Protein AF-0000000067535315 (afdb_homodimer)

Organism: Camponotus floridanus (NCBI:txid104421)

Foldseek 3Di:
DQALVPDDPVQCVDPVSVVVSVVSVVVVVVVVVVVVVVVVVVVVVVVVVVVVVVVVVVVVVVVVVVVVVVD/DQALVPDDPVQCVDPVSVVVSVVSVVVVVVVVVVVVVVVVVVVVVVVVVVVVVVVVVVVVVVVVVVVVVVD

pLDDT: mean 92.14, std 9.34, range [62.75, 98.88]

Solvent-accessible surface area (backbone atoms only — not comparable to full-atom values): 7627 Å² total; per-residue (Å²): 122,89,44,65,89,63,63,51,70,86,41,25,60,44,43,71,41,20,50,53,50,47,49,44,36,51,50,50,42,51,53,48,50,52,50,43,53,51,47,51,53,52,39,51,52,49,52,51,52,41,51,53,50,52,49,50,47,51,52,52,50,51,50,51,52,49,52,58,72,73,98,120,89,44,64,90,64,62,50,69,85,41,24,60,41,43,71,40,20,50,53,50,46,50,43,36,51,52,50,43,53,52,48,49,52,50,43,51,51,48,52,52,50,39,52,52,49,51,53,51,42,52,53,50,51,50,50,48,52,51,52,51,51,50,50,54,49,52,59,72,72,100

Structure (mmCIF, N/CA/C/O backbone):
data_AF-0000000067535315-model_v1
#
loop_
_entity.id
_entity.type
_entity.pdbx_description
1 polymer 'CARD domain-containing protein'
#
loop_
_atom_site.group_PDB
_atom_site.id
_atom_site.type_symbol
_atom_site.label_atom_id
_atom_site.label_alt_id
_atom_site.label_comp_id
_atom_site.label_asym_id
_atom_site.label_entity_id
_atom_site.label_seq_id
_atom_site.pdbx_PDB_ins_code
_atom_site.Cartn_x
_atom_site.Cartn_y
_atom_site.Cartn_z
_atom_site.occupancy
_atom_site.B_iso_or_equiv
_atom_site.auth_seq_id
_atom_site.auth_comp_id
_atom_site.auth_asym_id
_atom_site.auth_atom_id
_atom_site.pdbx_PDB_model_num
ATOM 1 N N . PRO A 1 1 ? 2.297 -25.094 1.48 1 86.5 1 PRO A N 1
ATOM 2 C CA . PRO A 1 1 ? 2.91 -23.922 2.125 1 86.5 1 PRO A CA 1
ATOM 3 C C . PRO A 1 1 ? 1.896 -22.828 2.455 1 86.5 1 PRO A C 1
ATOM 5 O O . PRO A 1 1 ? 0.827 -22.781 1.841 1 86.5 1 PRO A O 1
ATOM 8 N N . ARG A 1 2 ? 2.219 -22.156 3.463 1 88 2 ARG A N 1
ATOM 9 C CA . ARG A 1 2 ? 1.306 -21.109 3.92 1 88 2 ARG A CA 1
ATOM 10 C C . ARG A 1 2 ? 1.633 -19.781 3.264 1 88 2 ARG A C 1
ATOM 12 O O . ARG A 1 2 ? 0.737 -18.969 3.012 1 88 2 ARG A O 1
ATOM 19 N N . TYR A 1 3 ? 2.914 -19.672 2.938 1 93.81 3 TYR A N 1
ATOM 20 C CA . TYR A 1 3 ? 3.375 -18.391 2.398 1 93.81 3 TYR A CA 1
ATOM 21 C C . TYR A 1 3 ? 3.973 -18.578 1.009 1 93.81 3 TYR A C 1
ATOM 23 O O . TYR A 1 3 ? 4.609 -19.594 0.727 1 93.81 3 TYR A O 1
ATOM 31 N N . VAL A 1 4 ? 3.791 -17.484 0.274 1 95.5 4 VAL A N 1
ATOM 32 C CA . VAL A 1 4 ? 4.254 -17.531 -1.108 1 95.5 4 VAL A CA 1
ATOM 33 C C . VAL A 1 4 ? 5.766 -17.734 -1.141 1 95.5 4 VAL A C 1
ATOM 35 O O . VAL A 1 4 ? 6.285 -18.469 -1.988 1 95.5 4 VAL A O 1
ATOM 38 N N . GLY A 1 5 ? 6.48 -17.141 -0.26 1 93.62 5 GLY A N 1
ATOM 39 C CA . GLY A 1 5 ? 7.93 -17.25 -0.185 1 93.62 5 GLY A CA 1
ATOM 40 C C . GLY A 1 5 ? 8.406 -18.672 0.075 1 93.62 5 GLY A C 1
ATOM 41 O O . GLY A 1 5 ? 9.578 -18.984 -0.164 1 93.62 5 GLY A O 1
ATOM 42 N N . ASP A 1 6 ? 7.551 -19.484 0.543 1 95.38 6 ASP A N 1
ATOM 43 C CA . ASP A 1 6 ? 7.898 -20.859 0.908 1 95.38 6 ASP A CA 1
ATOM 44 C C . ASP A 1 6 ? 7.602 -21.828 -0.237 1 95.38 6 ASP A C 1
ATOM 46 O O . ASP A 1 6 ? 7.898 -23.016 -0.143 1 95.38 6 ASP A O 1
ATOM 50 N N . ILE A 1 7 ? 6.992 -21.328 -1.266 1 96.88 7 ILE A N 1
ATOM 51 C CA . ILE A 1 7 ? 6.629 -22.203 -2.381 1 96.88 7 ILE A CA 1
ATOM 52 C C . ILE A 1 7 ? 7.891 -22.672 -3.104 1 96.88 7 ILE A C 1
ATOM 54 O O . ILE A 1 7 ? 8.711 -21.844 -3.523 1 96.88 7 ILE A O 1
ATOM 58 N N . GLN A 1 8 ? 7.953 -24 -3.18 1 95.5 8 GLN A N 1
ATOM 59 C CA . GLN A 1 8 ? 9.078 -24.641 -3.846 1 95.5 8 GLN A CA 1
ATOM 60 C C . GLN A 1 8 ? 8.625 -25.406 -5.09 1 95.5 8 GLN A C 1
ATOM 62 O O . GLN A 1 8 ? 7.422 -25.516 -5.344 1 95.5 8 GLN A O 1
ATOM 67 N N . MET A 1 9 ? 9.602 -25.953 -5.836 1 93.56 9 MET A N 1
ATOM 68 C CA . MET A 1 9 ? 9.289 -26.672 -7.062 1 93.56 9 MET A CA 1
ATOM 69 C C . MET A 1 9 ? 8.445 -27.906 -6.766 1 93.56 9 MET A C 1
ATOM 71 O O . MET A 1 9 ? 7.578 -28.281 -7.555 1 93.56 9 MET A O 1
ATOM 75 N N . SER A 1 10 ? 8.719 -28.562 -5.676 1 95.5 10 SER A N 1
ATOM 76 C CA . SER A 1 10 ? 7.965 -29.75 -5.281 1 95.5 10 SER A CA 1
ATOM 77 C C . SER A 1 10 ? 6.492 -29.422 -5.07 1 95.5 10 SER A C 1
ATOM 79 O O . SER A 1 10 ? 5.637 -30.297 -5.156 1 95.5 10 SER A O 1
ATOM 81 N N . HIS A 1 11 ? 6.188 -28.172 -4.914 1 96.62 11 HIS A N 1
ATOM 82 C CA . HIS A 1 11 ? 4.824 -27.719 -4.648 1 96.62 11 HIS A CA 1
ATOM 83 C C . HIS A 1 11 ? 4.09 -27.406 -5.945 1 96.62 11 HIS A C 1
ATOM 85 O O . HIS A 1 11 ? 2.922 -27 -5.918 1 96.62 11 HIS A O 1
ATOM 91 N N . ILE A 1 12 ? 4.805 -27.578 -7.027 1 96.56 12 ILE A N 1
ATOM 92 C CA . ILE A 1 12 ? 4.105 -27.25 -8.258 1 96.56 12 ILE A CA 1
ATOM 93 C C . ILE A 1 12 ? 4.262 -28.375 -9.273 1 96.56 12 ILE A C 1
ATOM 95 O O . ILE A 1 12 ? 4.035 -28.188 -10.469 1 96.56 12 ILE A O 1
ATOM 99 N N . TYR A 1 13 ? 4.73 -29.484 -8.836 1 95.44 13 TYR A N 1
ATOM 100 C CA . TYR A 1 13 ? 5.074 -30.578 -9.727 1 95.44 13 TYR A CA 1
ATOM 101 C C . TYR A 1 13 ? 3.816 -31.25 -10.281 1 95.44 13 TYR A C 1
ATOM 103 O O . TYR A 1 13 ? 3.863 -31.906 -11.32 1 95.44 13 TYR A O 1
ATOM 111 N N . THR A 1 14 ? 2.688 -31.25 -9.562 1 95.31 14 THR A N 1
ATOM 112 C CA . THR A 1 14 ? 1.42 -31.781 -10.055 1 95.31 14 THR A CA 1
ATOM 113 C C . THR A 1 14 ? 0.373 -30.672 -10.156 1 95.31 14 THR A C 1
ATOM 115 O O . THR A 1 14 ? 0.441 -29.672 -9.43 1 95.31 14 THR A O 1
ATOM 118 N N . PRO A 1 15 ? -0.521 -30.891 -11.016 1 94.75 15 PRO A N 1
ATOM 119 C CA . PRO A 1 15 ? -1.541 -29.844 -11.195 1 94.75 15 PRO A CA 1
ATOM 120 C C . PRO A 1 15 ? -2.283 -29.516 -9.898 1 94.75 15 PRO A C 1
ATOM 122 O O . PRO A 1 15 ? -2.596 -28.359 -9.641 1 94.75 15 PRO A O 1
ATOM 125 N N . ARG A 1 16 ? -2.527 -30.484 -9.117 1 95.5 16 ARG A N 1
ATOM 126 C CA . ARG A 1 16 ? -3.225 -30.281 -7.855 1 95.5 16 ARG A CA 1
ATOM 127 C C . ARG A 1 16 ? -2.395 -29.422 -6.91 1 95.5 16 ARG A C 1
ATOM 129 O O . ARG A 1 16 ? -2.906 -28.469 -6.316 1 95.5 16 ARG A O 1
ATOM 136 N N . ARG A 1 17 ? -1.189 -29.688 -6.805 1 96.12 17 ARG A N 1
ATOM 137 C CA . ARG A 1 17 ? -0.288 -28.938 -5.941 1 96.12 17 ARG A CA 1
ATOM 138 C C . ARG A 1 17 ? -0.035 -27.547 -6.496 1 96.12 17 ARG A C 1
ATOM 140 O O . ARG A 1 17 ? 0.04 -26.578 -5.742 1 96.12 17 ARG A O 1
ATOM 147 N N . ALA A 1 18 ? 0.034 -27.453 -7.824 1 96.75 18 ALA A N 1
ATOM 148 C CA . ALA A 1 18 ? 0.225 -26.172 -8.492 1 96.75 18 ALA A CA 1
ATOM 149 C C . ALA A 1 18 ? -0.965 -25.25 -8.25 1 96.75 18 ALA A C 1
ATOM 151 O O . ALA A 1 18 ? -0.791 -24.047 -8.031 1 96.75 18 ALA A O 1
ATOM 152 N N . LYS A 1 19 ? -2.078 -25.797 -8.289 1 96.38 19 LYS A N 1
ATOM 153 C CA . LYS A 1 19 ? -3.287 -25.031 -8.016 1 96.38 19 LYS A CA 1
ATOM 154 C C . LYS A 1 19 ? -3.271 -24.469 -6.602 1 96.38 19 LYS A C 1
ATOM 156 O O . LYS A 1 19 ? -3.611 -23.297 -6.391 1 96.38 19 LYS A O 1
ATOM 161 N N . ARG A 1 20 ? -2.875 -25.266 -5.707 1 96.62 20 ARG A N 1
ATOM 162 C CA . ARG A 1 20 ? -2.793 -24.828 -4.316 1 96.62 20 ARG A CA 1
ATOM 163 C C . ARG A 1 20 ? -1.791 -23.703 -4.152 1 96.62 20 ARG A C 1
ATOM 165 O O . ARG A 1 20 ? -2.076 -22.703 -3.48 1 96.62 20 ARG A O 1
ATOM 172 N N . ALA A 1 21 ? -0.667 -23.844 -4.766 1 97.19 21 ALA A N 1
ATOM 173 C CA . ALA A 1 21 ? 0.375 -22.812 -4.711 1 97.19 21 ALA A CA 1
ATOM 174 C C . ALA A 1 21 ? -0.116 -21.5 -5.312 1 97.19 21 ALA A C 1
ATOM 176 O O . ALA A 1 21 ? 0.1 -20.438 -4.738 1 97.19 21 ALA A O 1
ATOM 177 N N . LEU A 1 22 ? -0.757 -21.609 -6.41 1 96.69 22 LEU A N 1
ATOM 178 C CA . LEU A 1 22 ? -1.279 -20.422 -7.082 1 96.69 22 LEU A CA 1
ATOM 179 C C . LEU A 1 22 ? -2.34 -19.734 -6.23 1 96.69 22 LEU A C 1
ATOM 181 O O . LEU A 1 22 ? -2.416 -18.516 -6.195 1 96.69 22 LEU A O 1
AT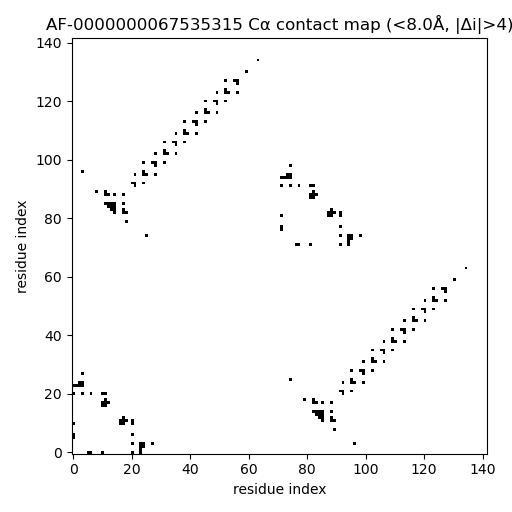OM 185 N N . ASN A 1 23 ? -3.121 -20.516 -5.598 1 96.56 23 ASN A N 1
ATOM 186 C CA . ASN A 1 23 ? -4.152 -19.953 -4.734 1 96.56 23 ASN A CA 1
ATOM 187 C C . ASN A 1 23 ? -3.549 -19.188 -3.564 1 96.56 23 ASN A C 1
ATOM 189 O O . ASN A 1 23 ? -4.066 -18.141 -3.168 1 96.56 23 ASN A O 1
ATOM 193 N N . ILE A 1 24 ? -2.51 -19.641 -3.025 1 97.75 24 ILE A N 1
ATOM 194 C CA . ILE A 1 24 ? -1.788 -18.938 -1.972 1 97.75 24 ILE A CA 1
ATOM 195 C C . ILE A 1 24 ? -1.291 -17.594 -2.496 1 97.75 24 ILE A C 1
ATOM 197 O O . ILE A 1 24 ? -1.448 -16.562 -1.832 1 97.75 24 ILE A O 1
ATOM 201 N N . ALA A 1 25 ? -0.763 -17.625 -3.646 1 97.62 25 ALA A N 1
ATOM 202 C CA . ALA A 1 25 ? -0.24 -16.391 -4.25 1 97.62 25 ALA A CA 1
ATOM 203 C C . ALA A 1 25 ? -1.361 -15.398 -4.527 1 97.62 25 ALA A C 1
ATOM 205 O O . ALA A 1 25 ? -1.227 -14.211 -4.242 1 97.62 25 ALA A O 1
ATOM 206 N N . LYS A 1 26 ? -2.424 -15.922 -5.051 1 97.25 26 LYS A N 1
ATOM 207 C CA . LYS A 1 26 ? -3.551 -15.055 -5.379 1 97.25 26 LYS A CA 1
ATOM 208 C C . LYS A 1 26 ? -4.141 -14.422 -4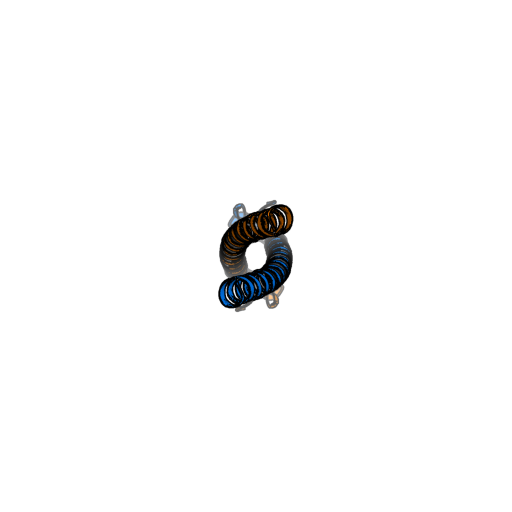.125 1 97.25 26 LYS A C 1
ATOM 210 O O . LYS A 1 26 ? -4.52 -13.25 -4.133 1 97.25 26 LYS A O 1
ATOM 215 N N . ARG A 1 27 ? -4.211 -15.125 -3.104 1 97.62 27 ARG A N 1
ATOM 216 C CA . ARG A 1 27 ? -4.695 -14.586 -1.834 1 97.62 27 ARG A CA 1
ATOM 217 C C . ARG A 1 27 ? -3.76 -13.508 -1.306 1 97.62 27 ARG A C 1
ATOM 219 O O . ARG A 1 27 ? -4.215 -12.477 -0.792 1 97.62 27 ARG A O 1
ATOM 226 N N . THR A 1 28 ? -2.502 -13.75 -1.446 1 98.5 28 THR A N 1
ATOM 227 C CA . THR A 1 28 ? -1.509 -12.766 -1.022 1 98.5 28 THR A CA 1
ATOM 228 C C . THR A 1 28 ? -1.654 -11.477 -1.818 1 98.5 28 THR A C 1
ATOM 230 O O . THR A 1 28 ? -1.637 -10.383 -1.245 1 98.5 28 THR A O 1
ATOM 233 N N . ILE A 1 29 ? -1.82 -11.664 -3.055 1 98.5 29 ILE A N 1
ATOM 234 C CA . ILE A 1 29 ? -1.971 -10.523 -3.953 1 98.5 29 ILE A CA 1
ATOM 235 C C . ILE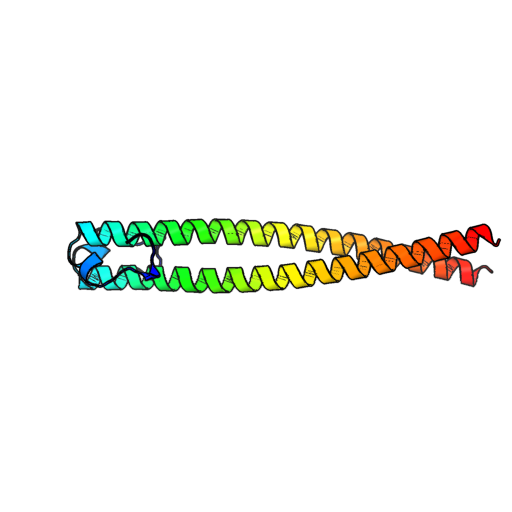 A 1 29 ? -3.23 -9.742 -3.588 1 98.5 29 ILE A C 1
ATOM 237 O O . ILE A 1 29 ? -3.205 -8.516 -3.516 1 98.5 29 ILE A O 1
ATOM 241 N N . GLN A 1 30 ? -4.285 -10.398 -3.32 1 98.44 30 GLN A N 1
ATOM 242 C CA . GLN A 1 30 ? -5.547 -9.758 -2.953 1 98.44 30 GLN A CA 1
ATOM 243 C C . GLN A 1 30 ? -5.414 -8.992 -1.643 1 98.44 30 GLN A C 1
ATOM 245 O O . GLN A 1 30 ? -5.91 -7.871 -1.52 1 98.44 30 GLN A O 1
ATOM 250 N N . ASN A 1 31 ? -4.758 -9.594 -0.718 1 98.5 31 ASN A N 1
ATOM 251 C CA . ASN A 1 31 ? -4.539 -8.938 0.569 1 98.5 31 ASN A CA 1
ATOM 252 C C . ASN A 1 31 ? -3.689 -7.68 0.422 1 98.5 31 ASN A C 1
ATOM 254 O O . ASN A 1 31 ? -3.967 -6.66 1.058 1 98.5 31 ASN A O 1
ATOM 258 N N . GLN A 1 32 ? -2.703 -7.762 -0.407 1 98.69 32 GLN A N 1
ATOM 259 C CA . GLN A 1 32 ? -1.845 -6.605 -0.648 1 98.69 32 GLN A CA 1
ATOM 260 C C . GLN A 1 32 ? -2.605 -5.496 -1.369 1 98.69 32 GLN A C 1
ATOM 262 O O . GLN A 1 32 ? -2.389 -4.312 -1.103 1 98.69 32 GLN A O 1
ATOM 267 N N . GLN A 1 33 ? -3.473 -5.867 -2.244 1 98.69 33 GLN A N 1
ATOM 268 C CA . GLN A 1 33 ? -4.312 -4.895 -2.938 1 98.69 33 GLN A CA 1
ATOM 269 C C . GLN A 1 33 ? -5.203 -4.137 -1.955 1 98.69 33 GLN A C 1
ATOM 271 O O . GLN A 1 33 ? -5.363 -2.92 -2.066 1 98.69 33 GLN A O 1
ATOM 276 N N . LYS A 1 34 ? -5.766 -4.812 -1.039 1 98.81 34 LYS A N 1
ATOM 277 C CA . LYS A 1 34 ? -6.594 -4.184 -0.013 1 98.81 34 LYS A CA 1
ATOM 278 C C . LYS A 1 34 ? -5.781 -3.211 0.833 1 98.81 34 LYS A C 1
ATOM 280 O O . LYS A 1 34 ? -6.246 -2.115 1.15 1 98.81 34 LYS A O 1
ATOM 285 N N . LYS A 1 35 ? -4.598 -3.648 1.141 1 98.88 35 LYS A N 1
ATOM 286 C CA . LYS A 1 35 ? -3.707 -2.803 1.933 1 98.88 35 LYS A CA 1
ATOM 287 C C . LYS A 1 35 ? -3.332 -1.536 1.17 1 98.88 35 LYS A C 1
ATOM 289 O O . LYS A 1 35 ? -3.326 -0.442 1.738 1 98.88 35 LYS A O 1
ATOM 294 N N . ILE A 1 36 ? -3.049 -1.684 -0.047 1 98.88 36 ILE A N 1
ATOM 295 C CA . ILE A 1 36 ? -2.691 -0.554 -0.898 1 98.88 36 ILE A CA 1
ATOM 296 C C . ILE A 1 36 ? -3.855 0.432 -0.964 1 98.88 36 ILE A C 1
ATOM 298 O O . ILE A 1 36 ? -3.66 1.644 -0.84 1 98.88 36 ILE A O 1
ATOM 302 N N . LYS A 1 37 ? -5.008 -0.159 -1.147 1 98.88 37 LYS A N 1
ATOM 303 C CA . LYS A 1 37 ? -6.195 0.688 -1.209 1 98.88 37 LYS A CA 1
ATOM 304 C C . LYS A 1 37 ? -6.387 1.46 0.093 1 98.88 37 LYS A C 1
ATOM 306 O O . LYS A 1 37 ? -6.668 2.66 0.074 1 98.88 37 LYS A O 1
ATOM 311 N N . ALA A 1 38 ? -6.234 0.854 1.181 1 98.81 38 ALA A N 1
ATOM 312 C CA . ALA A 1 38 ? -6.402 1.479 2.49 1 98.81 38 ALA A CA 1
ATOM 313 C C . ALA A 1 38 ? -5.359 2.57 2.715 1 98.81 38 ALA A C 1
ATOM 315 O O . ALA A 1 38 ? -5.68 3.646 3.229 1 98.81 38 ALA A O 1
ATOM 316 N N . LEU A 1 39 ? -4.133 2.305 2.293 1 98.75 39 LEU A N 1
ATOM 317 C CA . LEU A 1 39 ? -3.047 3.268 2.447 1 98.75 39 LEU A CA 1
ATOM 318 C C . LEU A 1 39 ? -3.289 4.504 1.588 1 98.75 39 LEU A C 1
ATOM 320 O O . LEU A 1 39 ? -3.059 5.629 2.033 1 98.75 39 LEU A O 1
ATOM 324 N N . LYS A 1 40 ? -3.805 4.316 0.44 1 98.81 40 LYS A N 1
ATOM 325 C CA . LYS A 1 40 ? -4.117 5.426 -0.453 1 98.81 40 LYS A CA 1
ATOM 326 C C . LYS A 1 40 ? -5.238 6.293 0.114 1 98.81 40 LYS A C 1
ATOM 328 O O . LYS A 1 40 ? -5.18 7.52 0.042 1 98.81 40 LYS A O 1
ATOM 333 N N . GLN A 1 41 ? -6.203 5.629 0.666 1 98.75 41 GLN A N 1
ATOM 334 C CA . GLN A 1 41 ? -7.312 6.355 1.275 1 98.75 41 GLN A CA 1
ATOM 335 C C . GLN A 1 41 ? -6.836 7.195 2.457 1 98.75 41 GLN A C 1
ATOM 337 O O . GLN A 1 41 ? -7.219 8.359 2.594 1 98.75 41 GLN A O 1
ATOM 342 N N . SER A 1 42 ? -6.047 6.539 3.254 1 98.5 42 SER A N 1
ATOM 343 C CA . SER A 1 42 ? -5.473 7.258 4.387 1 98.5 42 SER A CA 1
ATOM 344 C C . SER A 1 42 ? -4.641 8.445 3.924 1 98.5 42 SER A C 1
ATOM 346 O O . SER A 1 42 ? -4.723 9.531 4.5 1 98.5 42 SER A O 1
ATOM 348 N N . GLN A 1 43 ? -3.863 8.258 2.932 1 98.44 43 GLN A N 1
ATOM 349 C CA . GLN A 1 43 ? -3.037 9.32 2.367 1 98.44 43 GLN A CA 1
ATOM 350 C C . GLN A 1 43 ? -3.895 10.484 1.881 1 98.44 43 GLN A C 1
ATOM 352 O O . GLN A 1 43 ? -3.561 11.648 2.113 1 98.44 43 GLN A O 1
ATOM 357 N N . ARG A 1 44 ? -4.941 10.164 1.266 1 98.31 44 ARG A N 1
ATOM 358 C CA . ARG A 1 44 ? -5.84 11.203 0.767 1 98.31 44 ARG A CA 1
ATOM 359 C C . ARG A 1 44 ? -6.422 12.023 1.914 1 98.31 44 ARG A C 1
ATOM 361 O O . ARG A 1 44 ? -6.523 13.242 1.822 1 98.31 44 ARG A O 1
ATOM 368 N N . ARG A 1 45 ? -6.793 11.352 2.951 1 98.06 45 ARG A N 1
ATOM 369 C CA . ARG A 1 45 ? -7.324 12.039 4.121 1 98.06 45 ARG A CA 1
ATOM 370 C C . ARG A 1 45 ? -6.273 12.953 4.742 1 98.06 45 ARG A C 1
ATOM 372 O O . ARG A 1 45 ? -6.578 14.086 5.137 1 98.06 45 ARG A O 1
ATOM 379 N N . LEU A 1 46 ? -5.078 12.477 4.797 1 98.06 46 LEU A N 1
ATOM 380 C CA . LEU A 1 46 ? -3.984 13.258 5.367 1 98.06 46 LEU A CA 1
ATOM 381 C C . LEU A 1 46 ? -3.701 14.5 4.523 1 98.06 46 LEU A C 1
ATOM 383 O O . LEU A 1 46 ? -3.484 15.586 5.062 1 98.06 46 LEU A O 1
ATOM 387 N N . VAL A 1 47 ? -3.711 14.312 3.281 1 98.12 47 VAL A N 1
ATOM 388 C CA . VAL A 1 47 ? -3.451 15.414 2.361 1 98.12 47 VAL A CA 1
ATOM 389 C C . VAL A 1 47 ? -4.543 16.469 2.5 1 98.12 47 VAL A C 1
ATOM 391 O O . VAL A 1 47 ? -4.258 17.672 2.512 1 98.12 47 VAL A O 1
ATOM 394 N N . THR A 1 48 ? -5.742 16.047 2.623 1 97.88 48 THR A N 1
ATOM 395 C CA . THR A 1 48 ? -6.863 16.953 2.803 1 97.88 48 THR A CA 1
ATOM 396 C C . THR A 1 48 ? -6.723 17.734 4.105 1 97.88 48 THR A C 1
ATOM 398 O O . THR A 1 48 ? -6.938 18.953 4.133 1 97.88 48 THR A O 1
ATOM 401 N N . ARG A 1 49 ? -6.359 17.031 5.117 1 97.44 49 ARG A N 1
ATOM 402 C CA . ARG A 1 49 ? -6.148 17.672 6.41 1 97.44 49 ARG A CA 1
ATOM 403 C C . ARG A 1 49 ? -5.016 18.688 6.336 1 97.44 49 ARG A C 1
ATOM 405 O O . ARG A 1 49 ? -5.121 19.781 6.902 1 97.44 49 ARG A O 1
ATOM 412 N N . LEU A 1 50 ? -4.02 18.359 5.668 1 97.06 50 LEU A N 1
ATOM 413 C CA . LEU A 1 50 ? -2.885 19.266 5.5 1 97.06 50 LEU A CA 1
ATOM 414 C C . LEU A 1 50 ? -3.307 20.547 4.781 1 97.06 50 LEU A C 1
ATOM 416 O O . LEU A 1 50 ? -2.91 21.641 5.176 1 97.06 50 LEU A O 1
ATOM 420 N N . LYS A 1 51 ? -4.055 20.375 3.793 1 96.88 51 LYS A N 1
ATOM 421 C CA . LYS A 1 51 ? -4.527 21.547 3.045 1 96.88 51 LYS A CA 1
ATOM 422 C C . LYS A 1 51 ? -5.367 22.469 3.928 1 96.88 51 LYS A C 1
ATOM 424 O O . LYS A 1 51 ? -5.242 23.688 3.854 1 96.88 51 LYS A O 1
ATOM 429 N N . THR A 1 52 ? -6.207 21.859 4.715 1 96 52 THR A N 1
ATOM 430 C CA . THR A 1 52 ? -7.027 22.625 5.645 1 96 52 THR A CA 1
ATOM 431 C C . THR A 1 52 ? -6.156 23.406 6.629 1 96 52 THR A C 1
ATOM 433 O O . THR A 1 52 ? -6.391 24.578 6.879 1 96 52 THR A O 1
ATOM 436 N N . MET A 1 53 ? -5.129 22.766 7.09 1 93.94 53 MET A N 1
ATOM 437 C CA . MET A 1 53 ? -4.23 23.375 8.062 1 93.94 53 MET A CA 1
ATOM 438 C C . MET A 1 53 ? -3.426 24.5 7.422 1 93.94 53 MET A C 1
ATOM 440 O O . MET A 1 53 ? -3.205 25.547 8.047 1 93.94 53 MET A O 1
ATOM 444 N N . GLU A 1 54 ? -3.035 24.234 6.227 1 93.75 54 GLU A N 1
ATOM 445 C CA . GLU A 1 54 ? -2.338 25.266 5.469 1 93.75 54 GLU A CA 1
ATOM 446 C C . GLU A 1 54 ? -3.223 26.484 5.266 1 93.75 54 GLU A C 1
ATOM 448 O O . GLU A 1 54 ? -2.756 27.625 5.375 1 93.75 54 GLU A O 1
ATOM 453 N N . GLY A 1 55 ? -4.449 26.25 5.004 1 91.81 55 GLY A N 1
ATOM 454 C CA . GLY A 1 55 ? -5.41 27.328 4.906 1 91.81 55 GLY A CA 1
ATOM 455 C C . GLY A 1 55 ? -5.574 28.094 6.203 1 91.81 55 GLY A C 1
ATOM 456 O O . GLY A 1 55 ? -5.625 29.328 6.199 1 91.81 55 GLY A O 1
ATOM 457 N N . LEU A 1 56 ? -5.629 27.422 7.258 1 88.44 56 LEU A N 1
ATOM 458 C CA . LEU A 1 56 ? -5.781 28.016 8.578 1 88.44 56 LEU A CA 1
ATOM 459 C C . LEU A 1 56 ? -4.562 28.875 8.93 1 88.44 56 LEU A C 1
ATOM 461 O O . LEU A 1 56 ? -4.703 29.984 9.422 1 88.44 56 LEU A O 1
ATOM 465 N N . ILE A 1 57 ? -3.424 28.344 8.617 1 88.88 57 ILE A N 1
ATOM 466 C CA . ILE A 1 57 ? -2.184 29.062 8.875 1 88.88 57 ILE A CA 1
ATOM 467 C C . ILE A 1 57 ? -2.121 30.312 8.008 1 88.88 57 ILE A C 1
ATOM 469 O O . ILE A 1 57 ? -1.726 31.375 8.484 1 88.88 57 ILE A O 1
ATOM 473 N N . GLY A 1 58 ? -2.523 30.156 6.801 1 87 58 GLY A N 1
ATOM 474 C CA . GLY A 1 58 ? -2.592 31.312 5.922 1 87 58 GLY A CA 1
ATOM 475 C C . GLY A 1 58 ? -3.52 32.406 6.434 1 87 58 GLY A C 1
ATOM 476 O O . GLY A 1 58 ? -3.178 33.562 6.398 1 87 58 GLY A O 1
ATOM 477 N N . HIS A 1 59 ? -4.609 32 6.926 1 85.44 59 HIS A N 1
ATOM 478 C CA . HIS A 1 59 ? -5.582 32.938 7.48 1 85.44 59 HIS A CA 1
ATOM 479 C C . HIS A 1 59 ? -5.043 33.625 8.734 1 85.44 59 HIS A C 1
ATOM 481 O O . HIS A 1 59 ? -5.195 34.844 8.906 1 85.44 59 HIS A O 1
ATOM 487 N N . LEU A 1 60 ? -4.32 32.969 9.586 1 83 60 LEU A N 1
ATOM 488 C CA . LEU A 1 60 ? -3.791 33.5 10.836 1 83 60 LEU A CA 1
ATOM 489 C C . LEU A 1 60 ? -2.639 34.469 10.57 1 83 60 LEU A C 1
ATOM 491 O O . LEU A 1 60 ? -2.51 35.469 11.25 1 83 60 LEU A O 1
ATOM 495 N N . LYS A 1 61 ? -1.95 34.125 9.547 1 82.38 61 LYS A N 1
ATOM 496 C CA . LYS A 1 61 ? -0.849 35 9.172 1 82.38 61 LYS A CA 1
ATOM 497 C C . LYS A 1 61 ? -1.367 36.312 8.594 1 82.38 61 LYS A C 1
ATOM 499 O O . LYS A 1 61 ? -0.824 37.375 8.875 1 82.38 61 LYS A O 1
ATOM 504 N N . GLN A 1 62 ? -2.379 36.25 7.891 1 81.75 62 GLN A N 1
ATOM 505 C CA . GLN A 1 62 ? -2.971 37.438 7.297 1 81.75 62 GLN A CA 1
ATOM 506 C C . GLN A 1 62 ? -3.613 38.312 8.359 1 81.75 62 GLN A C 1
ATOM 508 O O . GLN A 1 62 ? -3.494 39.531 8.312 1 81.75 62 GLN A O 1
ATOM 513 N N . LYS A 1 63 ? -4.164 37.719 9.297 1 77.81 63 LYS A N 1
ATOM 514 C CA . LYS A 1 63 ? -4.766 38.469 10.398 1 77.81 63 LYS A CA 1
ATOM 515 C C . LYS A 1 63 ? -3.699 39.156 11.242 1 77.81 63 LYS A C 1
ATOM 517 O O . LYS A 1 63 ? -3.879 40.312 11.648 1 77.81 63 LYS A O 1
ATOM 522 N N . ASP A 1 64 ? -2.672 38.5 11.445 1 73.81 64 ASP A N 1
ATOM 523 C CA . ASP A 1 64 ? -1.573 39.062 12.219 1 73.81 64 ASP A CA 1
ATOM 524 C C . ASP A 1 64 ? -0.927 40.25 11.484 1 73.81 64 ASP A C 1
ATOM 526 O O . ASP A 1 64 ? -0.614 41.25 12.094 1 73.81 64 ASP A O 1
ATOM 530 N N . LEU A 1 65 ? -0.78 39.969 10.25 1 69.12 65 LEU A N 1
ATOM 531 C CA . LEU A 1 65 ? -0.213 41.031 9.438 1 69.12 65 LEU A CA 1
ATOM 532 C C . LEU A 1 65 ? -1.134 42.25 9.414 1 69.12 65 LEU A C 1
ATOM 534 O O . LEU A 1 65 ? -0.666 43.375 9.469 1 69.12 65 LEU A O 1
ATOM 538 N N . LEU A 1 66 ? -2.363 42 9.453 1 70 66 LEU A N 1
ATOM 539 C CA . LEU A 1 66 ? -3.348 43.094 9.469 1 70 66 LEU A CA 1
ATOM 540 C C . LEU A 1 66 ? -3.387 43.781 10.828 1 70 66 LEU A C 1
ATOM 542 O O . LEU A 1 66 ? -3.516 45 10.906 1 70 66 LEU A O 1
ATOM 546 N N . SER A 1 67 ? -3.18 43.094 11.812 1 73.25 67 SER A N 1
ATOM 547 C CA . SER A 1 67 ? -3.158 43.688 13.156 1 73.25 67 SER A CA 1
ATOM 548 C C . SER A 1 67 ? -1.916 44.531 13.367 1 73.25 67 SER A C 1
ATOM 550 O O . SER A 1 67 ? -1.992 45.625 13.977 1 73.25 67 SER A O 1
ATOM 552 N N . GLU A 1 68 ? -0.844 44.125 12.789 1 68.75 68 GLU A N 1
ATOM 553 C CA . GLU A 1 68 ? 0.397 44.875 12.922 1 68.75 68 GLU A CA 1
ATOM 554 C C . GLU A 1 68 ? 0.355 46.156 12.086 1 68.75 68 GLU A C 1
ATOM 556 O O . GLU A 1 68 ? 0.86 47.188 12.508 1 68.75 68 GLU A O 1
ATOM 561 N N . ALA A 1 69 ? -0.362 46.062 10.977 1 70 69 ALA A N 1
ATOM 562 C CA . ALA A 1 69 ? -0.434 47.188 10.062 1 70 69 ALA A CA 1
ATOM 563 C C . ALA A 1 69 ? -1.381 48.25 10.594 1 70 69 ALA A C 1
ATOM 565 O O . ALA A 1 69 ? -1.264 49.438 10.227 1 70 69 ALA A O 1
ATOM 566 N N . THR A 1 70 ? -2.275 47.844 11.531 1 69.06 70 THR A N 1
ATOM 567 C CA . THR A 1 70 ? -3.26 48.781 12.055 1 69.06 70 THR A CA 1
ATOM 568 C C . THR A 1 70 ? -2.881 49.25 13.461 1 69.06 70 THR A C 1
ATOM 570 O O . THR A 1 70 ? -3.566 50.062 14.055 1 69.06 70 THR A O 1
ATOM 573 N N . ALA A 1 71 ? -1.8 48.781 13.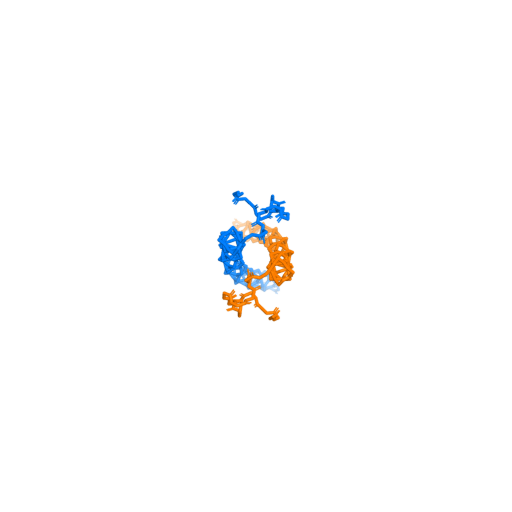953 1 62.75 71 ALA A N 1
ATOM 574 C CA . ALA A 1 71 ? -1.312 49.25 15.25 1 62.75 71 ALA A CA 1
ATOM 575 C C . ALA A 1 71 ? -0.29 50.375 15.086 1 62.75 71 ALA A C 1
ATOM 577 O O . ALA A 1 71 ? 0.355 50.469 14.039 1 62.75 71 ALA A O 1
ATOM 578 N N . PRO B 1 1 ? 0.529 -16.156 -19.609 1 86.31 1 PRO B N 1
ATOM 579 C CA . PRO B 1 1 ? -0.22 -14.945 -19.25 1 86.31 1 PRO B CA 1
ATOM 580 C C . PRO B 1 1 ? 0.666 -13.859 -18.641 1 86.31 1 PRO B C 1
ATOM 582 O O . PRO B 1 1 ? 1.753 -14.156 -18.141 1 86.31 1 PRO B O 1
ATOM 585 N N . ARG B 1 2 ? 0.234 -12.688 -18.859 1 88.12 2 ARG B N 1
ATOM 586 C CA . ARG B 1 2 ? 1.018 -11.555 -18.375 1 88.12 2 ARG B CA 1
ATOM 587 C C . ARG B 1 2 ? 0.578 -11.148 -16.969 1 88.12 2 ARG B C 1
ATOM 589 O O . ARG B 1 2 ? 1.394 -10.688 -16.172 1 88.12 2 ARG B O 1
ATOM 596 N N . TYR B 1 3 ? -0.699 -11.453 -16.719 1 93.81 3 TYR B N 1
ATOM 597 C CA . TYR B 1 3 ? -1.271 -11.016 -15.453 1 93.81 3 TYR B CA 1
ATOM 598 C C . TYR B 1 3 ? -1.787 -12.195 -14.648 1 93.81 3 TYR B C 1
ATOM 600 O O . TYR B 1 3 ? -2.299 -13.164 -15.219 1 93.81 3 TYR B O 1
ATOM 608 N N . VAL B 1 4 ? -1.698 -11.945 -13.344 1 95.62 4 VAL B N 1
ATOM 609 C CA . VAL B 1 4 ? -2.092 -13.016 -12.445 1 95.62 4 VAL B CA 1
ATOM 610 C C . VAL B 1 4 ? -3.572 -13.344 -12.641 1 95.62 4 VAL B C 1
ATOM 612 O O . VAL B 1 4 ? -3.969 -14.508 -12.602 1 95.62 4 VAL B O 1
ATOM 615 N N . GLY B 1 5 ? -4.391 -12.383 -12.859 1 93.62 5 GLY B N 1
ATOM 616 C CA . GLY B 1 5 ? -5.82 -12.555 -13.055 1 93.62 5 GLY B CA 1
ATOM 617 C C . GLY B 1 5 ? -6.16 -13.383 -14.281 1 93.62 5 GLY B C 1
ATOM 618 O O . GLY B 1 5 ? -7.273 -13.898 -14.398 1 93.62 5 GLY B O 1
ATOM 619 N N . ASP B 1 6 ? -5.23 -13.516 -15.156 1 95.38 6 ASP B N 1
ATOM 620 C CA . ASP B 1 6 ? -5.449 -14.219 -16.406 1 95.38 6 ASP B CA 1
ATOM 621 C C . ASP B 1 6 ? -4.996 -15.68 -16.312 1 95.38 6 ASP B C 1
ATOM 623 O O . ASP B 1 6 ? -5.168 -16.453 -17.25 1 95.38 6 ASP B O 1
ATOM 627 N N . ILE B 1 7 ? -4.402 -16.031 -15.211 1 96.94 7 ILE B N 1
ATOM 628 C CA . ILE B 1 7 ? -3.898 -17.391 -15.047 1 96.94 7 ILE B CA 1
ATOM 629 C C . ILE B 1 7 ? -5.07 -18.375 -14.945 1 96.94 7 ILE B C 1
ATOM 631 O O . ILE B 1 7 ? -5.949 -18.203 -14.094 1 96.94 7 ILE B O 1
ATOM 635 N N . GLN B 1 8 ? -5.012 -19.328 -15.859 1 95.44 8 GLN B N 1
ATOM 636 C CA . GLN B 1 8 ? -6.031 -20.375 -15.914 1 95.44 8 GLN B CA 1
ATOM 637 C C . GLN B 1 8 ? -5.441 -21.75 -15.586 1 95.44 8 GLN B C 1
ATOM 639 O O . GLN B 1 8 ? -4.223 -21.875 -15.445 1 95.44 8 GLN B O 1
ATOM 644 N N . MET B 1 9 ? -6.312 -22.766 -15.492 1 93.56 9 MET B N 1
ATOM 645 C CA . MET B 1 9 ? -5.871 -24.109 -15.164 1 93.56 9 MET B CA 1
ATOM 646 C C . MET B 1 9 ? -4.918 -24.656 -16.219 1 93.56 9 MET B C 1
ATOM 648 O O . MET B 1 9 ? -3.977 -25.391 -15.906 1 93.56 9 MET B O 1
ATOM 652 N N . SER B 1 10 ? -5.188 -24.328 -17.469 1 95.56 10 SER B N 1
ATOM 653 C CA . SER B 1 10 ? -4.336 -24.781 -18.562 1 95.56 10 SER B CA 1
ATOM 654 C C . SER B 1 10 ? -2.914 -24.266 -18.406 1 95.56 10 SER B C 1
ATOM 656 O O . SER B 1 10 ? -1.971 -24.844 -18.953 1 95.56 10 SER B O 1
ATOM 658 N N . HIS B 1 11 ? -2.744 -23.25 -17.594 1 96.62 11 HIS B N 1
ATOM 659 C CA . HIS B 1 11 ? -1.445 -22.625 -17.391 1 96.62 11 HIS B CA 1
ATOM 660 C C . HIS B 1 11 ? -0.687 -23.266 -16.234 1 96.62 11 HIS B C 1
ATOM 662 O O . HIS B 1 11 ? 0.431 -22.844 -15.922 1 96.62 11 HIS B O 1
ATOM 668 N N . ILE B 1 12 ? -1.312 -24.25 -15.664 1 96.62 12 ILE B N 1
ATOM 669 C CA . ILE B 1 12 ? -0.593 -24.844 -14.539 1 96.62 12 ILE B CA 1
ATOM 670 C C . ILE B 1 12 ? -0.579 -26.359 -14.672 1 96.62 12 ILE B C 1
ATOM 672 O O . ILE B 1 12 ? 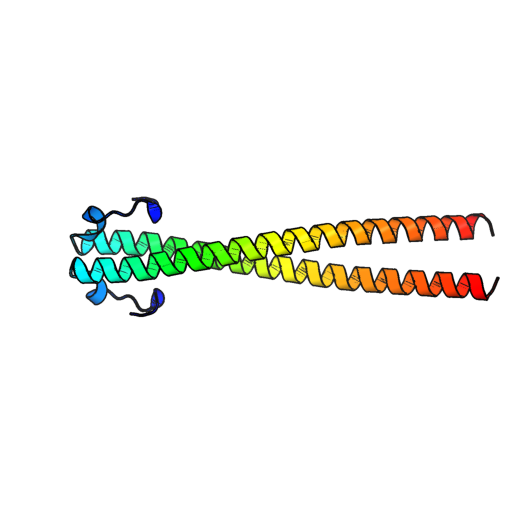-0.312 -27.078 -13.703 1 96.62 12 ILE B O 1
ATOM 676 N N . TYR B 1 13 ? -0.958 -26.844 -15.812 1 95.38 13 TYR B N 1
ATOM 677 C CA . TYR B 1 13 ? -1.137 -28.281 -16.016 1 95.38 13 TYR B CA 1
ATOM 678 C C . TYR B 1 13 ? 0.207 -28.984 -16.047 1 95.38 13 TYR B C 1
ATOM 680 O O . TYR B 1 13 ? 0.281 -30.203 -15.812 1 95.38 13 TYR B O 1
ATOM 688 N N . THR B 1 14 ? 1.291 -28.359 -16.5 1 95.31 14 THR B N 1
ATOM 689 C CA . THR B 1 14 ? 2.629 -28.938 -16.484 1 95.31 14 THR B CA 1
ATOM 690 C C . THR B 1 14 ? 3.555 -28.156 -15.57 1 95.31 14 THR B C 1
ATOM 692 O O . THR B 1 14 ? 3.348 -26.953 -15.336 1 95.31 14 THR B O 1
ATOM 695 N N . PRO B 1 15 ? 4.508 -28.844 -15.094 1 94.69 15 PRO B N 1
ATOM 696 C CA . PRO B 1 15 ? 5.418 -28.156 -14.172 1 94.69 15 PRO B CA 1
ATOM 697 C C . PRO B 1 15 ? 6.062 -26.922 -14.789 1 94.69 15 PRO B C 1
ATOM 699 O O . PRO B 1 15 ? 6.238 -25.906 -14.109 1 94.69 15 PRO B O 1
ATOM 702 N N . ARG B 1 16 ? 6.367 -26.984 -16.016 1 95.56 16 ARG B N 1
ATOM 703 C CA . ARG B 1 16 ? 6.977 -25.844 -16.703 1 95.56 16 ARG B CA 1
ATOM 704 C C . ARG B 1 16 ? 6.016 -24.656 -16.766 1 95.56 16 ARG B C 1
ATOM 706 O O . ARG B 1 16 ? 6.395 -23.531 -16.453 1 95.56 16 ARG B O 1
ATOM 713 N N . ARG B 1 17 ? 4.836 -24.906 -17.062 1 96.12 17 ARG B N 1
ATOM 714 C CA . ARG B 1 17 ? 3.816 -23.859 -17.156 1 96.12 17 ARG B CA 1
ATOM 715 C C . ARG B 1 17 ? 3.447 -23.344 -15.773 1 96.12 17 ARG B C 1
ATOM 717 O O . ARG B 1 17 ? 3.236 -22.141 -15.594 1 96.12 17 ARG B O 1
ATOM 724 N N . ALA B 1 18 ? 3.434 -24.25 -14.797 1 96.81 18 ALA B N 1
ATOM 725 C CA . ALA B 1 18 ? 3.143 -23.875 -13.414 1 96.81 18 ALA B CA 1
ATOM 726 C C . ALA B 1 18 ? 4.219 -22.953 -12.859 1 96.81 18 ALA B C 1
ATOM 728 O O . ALA B 1 18 ? 3.908 -21.984 -12.148 1 96.81 18 ALA B O 1
ATOM 729 N N . LYS B 1 19 ? 5.371 -23.25 -13.195 1 96.38 19 LYS B N 1
ATOM 730 C CA . LYS B 1 19 ? 6.48 -22.391 -12.781 1 96.38 19 LYS B CA 1
ATOM 731 C C . LYS B 1 19 ? 6.34 -20.984 -13.344 1 96.38 19 LYS B C 1
ATOM 733 O O . LYS B 1 19 ? 6.547 -20 -12.633 1 96.38 19 LYS B O 1
ATOM 738 N N . ARG B 1 20 ? 5.988 -20.906 -14.547 1 96.62 20 ARG B N 1
ATOM 739 C CA . ARG B 1 20 ? 5.801 -19.609 -15.195 1 96.62 20 ARG B CA 1
ATOM 740 C C . ARG B 1 20 ? 4.676 -18.828 -14.531 1 96.62 20 ARG B C 1
ATOM 742 O O . ARG B 1 20 ? 4.824 -17.625 -14.258 1 96.62 20 ARG B O 1
ATOM 749 N N . ALA B 1 21 ? 3.605 -19.484 -14.258 1 97.19 21 ALA B N 1
ATOM 750 C CA . ALA B 1 21 ? 2.463 -18.859 -13.602 1 97.19 21 ALA B CA 1
ATOM 751 C C . ALA B 1 21 ? 2.842 -18.344 -12.219 1 97.19 21 ALA B C 1
ATOM 753 O O . ALA B 1 21 ? 2.49 -17.219 -11.844 1 97.19 21 ALA B O 1
ATOM 754 N N . LEU B 1 22 ? 3.543 -19.141 -11.508 1 96.75 22 LEU B N 1
ATOM 755 C CA . LEU B 1 22 ? 3.971 -18.766 -10.172 1 96.75 22 LEU B CA 1
ATOM 756 C C . LEU B 1 22 ? 4.914 -17.578 -10.219 1 96.75 22 LEU B C 1
ATOM 758 O O . LEU B 1 22 ? 4.859 -16.703 -9.344 1 96.75 22 LEU B O 1
ATOM 762 N N . ASN B 1 23 ? 5.746 -17.562 -11.18 1 96.56 23 ASN B N 1
ATOM 763 C CA . ASN B 1 23 ? 6.672 -16.438 -11.32 1 96.56 23 ASN B CA 1
ATOM 764 C C . ASN B 1 23 ? 5.938 -15.133 -11.594 1 96.56 23 ASN B C 1
ATOM 766 O O . ASN B 1 23 ? 6.324 -14.078 -11.086 1 96.56 23 ASN B O 1
AT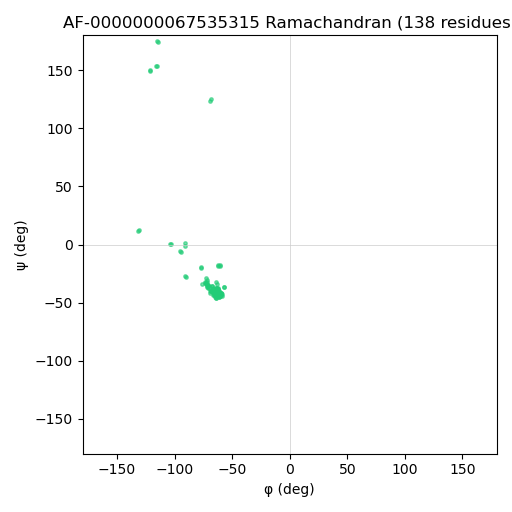OM 770 N N . ILE B 1 24 ? 4.926 -15.172 -12.336 1 97.75 24 ILE B N 1
ATOM 771 C CA . ILE B 1 24 ? 4.086 -14 -12.586 1 97.75 24 ILE B CA 1
ATOM 772 C C . ILE B 1 24 ? 3.477 -13.516 -11.273 1 97.75 24 ILE B C 1
ATOM 774 O O . ILE B 1 24 ? 3.49 -12.32 -10.984 1 97.75 24 ILE B O 1
ATOM 778 N N . ALA B 1 25 ? 3.014 -14.43 -10.516 1 97.69 25 ALA B N 1
ATOM 779 C CA . ALA B 1 25 ? 2.396 -14.078 -9.242 1 97.69 25 ALA B CA 1
ATOM 780 C C . ALA B 1 25 ? 3.42 -13.484 -8.281 1 97.69 25 ALA B C 1
ATOM 782 O O . ALA B 1 25 ? 3.148 -12.477 -7.617 1 97.69 25 ALA B O 1
ATOM 783 N N . LYS B 1 26 ? 4.539 -14.109 -8.266 1 97.25 26 LYS B N 1
ATOM 784 C CA . LYS B 1 26 ? 5.586 -13.633 -7.367 1 97.25 26 LYS B CA 1
ATOM 785 C C . LYS B 1 26 ? 6.047 -12.227 -7.746 1 97.25 26 LYS B C 1
ATOM 787 O O . LYS B 1 26 ? 6.297 -11.398 -6.875 1 97.25 26 LYS B O 1
ATOM 792 N N . ARG B 1 27 ? 6.148 -11.969 -8.953 1 97.62 27 ARG B N 1
ATOM 793 C CA . ARG B 1 27 ? 6.512 -10.633 -9.414 1 97.62 27 ARG B CA 1
ATOM 794 C C . ARG B 1 27 ? 5.445 -9.609 -9.039 1 97.62 27 ARG B C 1
ATOM 796 O O . ARG B 1 27 ? 5.766 -8.492 -8.625 1 97.62 27 ARG B O 1
ATOM 803 N N . THR B 1 28 ? 4.227 -10.008 -9.172 1 98.5 28 THR B N 1
ATOM 804 C CA . THR B 1 28 ? 3.117 -9.141 -8.797 1 98.5 28 THR B CA 1
ATOM 805 C C . THR B 1 28 ? 3.166 -8.812 -7.309 1 98.5 28 THR B C 1
ATOM 807 O O . THR B 1 28 ? 3.01 -7.656 -6.914 1 98.5 28 THR B O 1
ATOM 810 N N . ILE B 1 29 ? 3.412 -9.812 -6.57 1 98.5 29 ILE B N 1
ATOM 811 C CA . ILE B 1 29 ? 3.484 -9.664 -5.121 1 98.5 29 ILE B CA 1
ATOM 812 C C . ILE B 1 29 ? 4.637 -8.734 -4.754 1 98.5 29 ILE B C 1
ATOM 814 O O . ILE B 1 29 ? 4.484 -7.848 -3.914 1 98.5 29 ILE B O 1
ATOM 818 N N . GLN B 1 30 ? 5.742 -8.883 -5.371 1 98.44 30 GLN B N 1
ATOM 819 C CA . GLN B 1 30 ? 6.91 -8.047 -5.105 1 98.44 30 GLN B CA 1
ATOM 820 C C . GLN B 1 30 ? 6.637 -6.59 -5.461 1 98.44 30 GLN B C 1
ATOM 822 O O . GLN B 1 30 ? 7.008 -5.684 -4.715 1 98.44 30 GLN B O 1
ATOM 827 N N . ASN B 1 31 ? 6.004 -6.402 -6.555 1 98.5 31 ASN B N 1
ATOM 828 C CA . ASN B 1 31 ? 5.656 -5.051 -6.98 1 98.5 31 ASN B CA 1
ATOM 829 C C . ASN B 1 31 ? 4.684 -4.387 -6.012 1 98.5 31 ASN B C 1
ATOM 831 O O . ASN B 1 31 ? 4.824 -3.203 -5.695 1 98.5 31 ASN B O 1
ATOM 835 N N . GLN B 1 32 ? 3.748 -5.137 -5.543 1 98.69 32 GLN B N 1
ATOM 836 C CA . GLN B 1 32 ? 2.783 -4.613 -4.582 1 98.69 32 GLN B CA 1
ATOM 837 C C . GLN B 1 32 ? 3.453 -4.297 -3.248 1 98.69 32 GLN B C 1
ATOM 839 O O . GLN B 1 32 ? 3.098 -3.318 -2.588 1 98.69 32 GLN B O 1
ATOM 844 N N . GLN B 1 33 ? 4.402 -5.094 -2.877 1 98.69 33 GLN B N 1
ATOM 845 C CA . GLN B 1 33 ? 5.164 -4.84 -1.658 1 98.69 33 GLN B CA 1
ATOM 846 C C . GLN B 1 33 ? 5.926 -3.521 -1.749 1 98.69 33 GLN B C 1
ATOM 848 O O . GLN B 1 33 ? 5.961 -2.752 -0.786 1 98.69 33 GLN B O 1
ATOM 853 N N . LYS B 1 34 ? 6.508 -3.264 -2.834 1 98.81 34 LYS B N 1
ATOM 854 C CA . LYS B 1 34 ? 7.219 -2.008 -3.051 1 98.81 34 LYS B CA 1
ATOM 855 C C . LYS B 1 34 ? 6.27 -0.817 -2.971 1 98.81 34 LYS B C 1
ATOM 857 O O . LYS B 1 34 ? 6.602 0.209 -2.373 1 98.81 34 LYS B O 1
ATOM 862 N N . LYS B 1 35 ? 5.125 -1.018 -3.559 1 98.88 35 LYS B N 1
ATOM 863 C CA . LYS B 1 35 ? 4.113 0.037 -3.535 1 98.88 35 LYS B CA 1
ATOM 864 C C . LYS B 1 35 ? 3.641 0.311 -2.109 1 98.88 35 LYS B C 1
ATOM 866 O O . LYS B 1 35 ? 3.492 1.468 -1.711 1 98.88 35 LYS B O 1
ATOM 871 N N . ILE B 1 36 ? 3.436 -0.699 -1.39 1 98.88 36 ILE B N 1
ATOM 872 C CA . ILE B 1 36 ? 2.996 -0.581 -0.003 1 98.88 36 ILE B CA 1
ATOM 873 C C . ILE B 1 36 ? 4.051 0.167 0.81 1 98.88 36 ILE B C 1
ATOM 875 O O . ILE B 1 36 ? 3.721 1.06 1.594 1 98.88 36 ILE B O 1
ATOM 879 N N . LYS B 1 37 ? 5.262 -0.242 0.567 1 98.88 37 LYS B N 1
ATOM 880 C CA . LYS B 1 37 ? 6.355 0.417 1.278 1 98.88 37 LYS B CA 1
ATOM 881 C C . LYS B 1 37 ? 6.402 1.907 0.951 1 98.88 37 LYS B C 1
ATOM 883 O O . LYS B 1 37 ? 6.551 2.74 1.847 1 98.88 37 LYS B O 1
ATOM 888 N N . ALA B 1 38 ? 6.27 2.271 -0.247 1 98.81 38 ALA B N 1
ATOM 889 C CA . ALA B 1 38 ? 6.309 3.664 -0.687 1 98.81 38 ALA B CA 1
ATOM 890 C C . ALA B 1 38 ? 5.145 4.457 -0.103 1 98.81 38 ALA B C 1
ATOM 892 O O . ALA B 1 38 ? 5.316 5.594 0.337 1 98.81 38 ALA B O 1
ATOM 893 N N . LEU B 1 39 ? 3.975 3.842 -0.059 1 98.75 39 LEU B N 1
ATOM 894 C CA . LEU B 1 39 ? 2.785 4.492 0.479 1 98.75 39 LEU B CA 1
ATOM 895 C C . LEU B 1 39 ? 2.93 4.734 1.978 1 98.75 39 LEU B C 1
ATOM 897 O O . LEU B 1 39 ? 2.555 5.801 2.477 1 98.75 39 LEU B O 1
ATOM 901 N N . LYS B 1 40 ? 3.506 3.83 2.664 1 98.81 40 LYS B N 1
ATOM 902 C CA . LYS B 1 40 ? 3.734 3.977 4.098 1 98.81 40 LYS B CA 1
ATOM 903 C C . LYS B 1 40 ? 4.727 5.098 4.387 1 98.81 40 LYS B C 1
ATOM 905 O O . LYS B 1 40 ? 4.535 5.883 5.316 1 98.81 40 LYS B O 1
ATOM 910 N N . GLN B 1 41 ? 5.742 5.141 3.559 1 98.75 41 GLN B N 1
ATOM 911 C CA . GLN B 1 41 ? 6.734 6.199 3.717 1 98.75 41 GLN B CA 1
ATOM 912 C C . GLN B 1 41 ? 6.117 7.574 3.484 1 98.75 41 GLN B C 1
ATOM 914 O O . GLN B 1 41 ? 6.363 8.508 4.246 1 98.75 41 GLN B O 1
ATOM 919 N N . SER B 1 42 ? 5.379 7.617 2.424 1 98.5 42 SER B N 1
ATOM 920 C CA . SER B 1 42 ? 4.676 8.859 2.131 1 98.5 42 SER B CA 1
ATOM 921 C C . SER B 1 42 ? 3.738 9.25 3.268 1 98.5 42 SER B C 1
ATOM 923 O O . SER B 1 42 ? 3.676 10.414 3.658 1 98.5 42 SER B O 1
ATOM 925 N N . GLN B 1 43 ? 3.025 8.328 3.779 1 98.44 43 GLN B N 1
ATOM 926 C CA . GLN B 1 43 ? 2.109 8.562 4.891 1 98.44 43 GLN B CA 1
ATOM 927 C C . GLN B 1 43 ? 2.852 9.094 6.113 1 98.44 43 GLN B C 1
ATOM 929 O O . GLN B 1 43 ? 2.381 10.023 6.777 1 98.44 43 GLN B O 1
ATOM 934 N N . ARG B 1 44 ? 3.953 8.547 6.363 1 98.25 44 ARG B N 1
ATOM 935 C CA . ARG B 1 44 ? 4.754 8.992 7.5 1 98.25 44 ARG B CA 1
ATOM 936 C C . ARG B 1 44 ? 5.188 10.445 7.324 1 98.25 44 ARG B C 1
ATOM 938 O O . ARG B 1 44 ? 5.152 11.227 8.281 1 98.25 44 ARG B O 1
ATOM 945 N N . ARG B 1 45 ? 5.578 10.773 6.133 1 98.12 45 ARG B N 1
ATOM 946 C CA . ARG B 1 45 ? 5.98 12.148 5.848 1 98.12 45 ARG B CA 1
ATOM 947 C C . ARG B 1 45 ? 4.809 13.109 6.027 1 98.12 45 ARG B C 1
ATOM 949 O O . ARG B 1 45 ? 4.973 14.195 6.578 1 98.12 45 ARG B O 1
ATOM 956 N N . LEU B 1 46 ? 3.68 12.695 5.594 1 98.06 46 LEU B N 1
ATOM 957 C CA . LEU B 1 46 ? 2.484 13.523 5.707 1 98.06 46 LEU B CA 1
ATOM 958 C C . LEU B 1 46 ? 2.105 13.734 7.172 1 98.06 46 LEU B C 1
ATOM 960 O O . LEU B 1 46 ? 1.747 14.844 7.57 1 98.06 46 LEU B O 1
ATOM 964 N N . VAL B 1 47 ? 2.191 12.711 7.898 1 98.12 47 VAL B N 1
ATOM 965 C CA . VAL B 1 47 ? 1.858 12.781 9.32 1 98.12 47 VAL B CA 1
ATOM 966 C C . VAL B 1 47 ? 2.824 13.727 10.031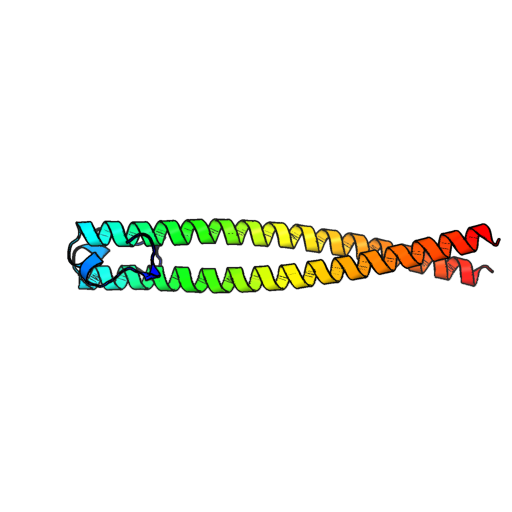 1 98.12 47 VAL B C 1
ATOM 968 O O . VAL B 1 47 ? 2.41 14.523 10.875 1 98.12 47 VAL B O 1
ATOM 971 N N . THR B 1 48 ? 4.062 13.641 9.703 1 97.88 48 THR B N 1
ATOM 972 C CA . THR B 1 48 ? 5.07 14.523 10.289 1 97.88 48 THR B CA 1
ATOM 973 C C . THR B 1 48 ? 4.785 15.977 9.945 1 97.88 48 THR B C 1
ATOM 975 O O . THR B 1 48 ? 4.871 16.859 10.805 1 97.88 48 THR B O 1
ATOM 978 N N . ARG B 1 49 ? 4.457 16.172 8.719 1 97.31 49 ARG B N 1
ATOM 979 C CA . ARG B 1 49 ? 4.117 17.516 8.273 1 97.31 49 ARG B CA 1
ATOM 980 C C . ARG B 1 49 ? 2.889 18.047 9 1 97.31 49 ARG B C 1
ATOM 982 O O . ARG B 1 49 ? 2.85 19.219 9.398 1 97.31 49 ARG B O 1
ATOM 989 N N . LEU B 1 50 ? 1.963 17.266 9.188 1 96.94 50 LEU B N 1
ATOM 990 C CA . LEU B 1 50 ? 0.749 17.656 9.898 1 96.94 50 LEU B CA 1
ATOM 991 C C . LEU B 1 50 ? 1.066 18.047 11.336 1 96.94 50 LEU B C 1
ATOM 993 O O . LEU B 1 50 ? 0.541 19.047 11.844 1 96.94 50 LEU B O 1
ATOM 997 N N . LYS B 1 51 ? 1.871 17.281 11.945 1 96.81 51 LYS B N 1
ATOM 998 C CA . LYS B 1 51 ? 2.254 17.594 13.32 1 96.81 51 LYS B CA 1
ATOM 999 C C . LYS B 1 51 ? 2.951 18.953 13.406 1 96.81 51 LYS B C 1
ATOM 1001 O O . LYS B 1 51 ? 2.707 19.719 14.336 1 96.81 51 LYS B O 1
ATOM 1006 N N . THR B 1 52 ? 3.805 19.188 12.469 1 95.94 52 THR B N 1
ATOM 1007 C CA . THR B 1 52 ? 4.5 20.469 12.406 1 95.94 52 THR B CA 1
ATOM 1008 C C . THR B 1 52 ? 3.506 21.609 12.25 1 95.94 52 THR B C 1
ATOM 1010 O O . THR B 1 52 ? 3.609 22.641 12.938 1 95.94 52 THR B O 1
ATOM 1013 N N . MET B 1 53 ? 2.537 21.406 11.414 1 93.94 53 MET B N 1
ATOM 1014 C CA . MET B 1 53 ? 1.532 22.438 11.148 1 93.94 53 MET B CA 1
ATOM 1015 C C . MET B 1 53 ? 0.652 22.656 12.375 1 93.94 53 MET B C 1
ATOM 1017 O O . MET B 1 53 ? 0.297 23.797 12.688 1 93.94 53 MET B O 1
ATOM 1021 N N . GLU B 1 54 ? 0.349 21.562 12.992 1 93.88 54 GLU B N 1
ATOM 1022 C CA . GLU B 1 54 ? -0.41 21.656 14.234 1 93.88 54 GLU B CA 1
ATOM 1023 C C . GLU B 1 54 ? 0.357 22.438 15.289 1 93.88 54 GLU B C 1
ATOM 1025 O O . GLU B 1 54 ? -0.227 23.25 16.016 1 93.88 54 GLU B O 1
ATOM 1030 N N . GLY B 1 55 ? 1.604 22.203 15.336 1 91.75 55 GLY B N 1
ATOM 1031 C CA . GLY B 1 55 ? 2.453 22.984 16.219 1 91.75 55 GLY B CA 1
ATOM 1032 C C . GLY B 1 55 ? 2.479 24.469 15.883 1 91.75 55 GLY B C 1
ATOM 1033 O O . GLY B 1 55 ? 2.408 25.312 16.781 1 91.75 55 GLY B O 1
ATOM 1034 N N . LEU B 1 56 ? 2.557 24.766 14.664 1 88.94 56 LEU B N 1
ATOM 1035 C CA . LEU B 1 56 ? 2.582 26.141 14.195 1 88.94 56 LEU B CA 1
ATOM 1036 C C . LEU B 1 56 ? 1.268 26.844 14.508 1 88.94 56 LEU B C 1
ATOM 1038 O O . LEU B 1 56 ? 1.268 27.984 14.969 1 88.94 56 LEU B O 1
ATOM 1042 N N . ILE B 1 57 ? 0.201 26.156 14.289 1 89 57 ILE B N 1
ATOM 1043 C CA . ILE B 1 57 ? -1.118 26.703 14.57 1 89 57 ILE B CA 1
ATOM 1044 C C . ILE B 1 57 ? -1.268 26.938 16.062 1 89 57 ILE B C 1
ATOM 1046 O O . ILE B 1 57 ? -1.788 27.984 16.484 1 89 57 ILE B O 1
ATOM 1050 N N . GLY B 1 58 ? -0.785 26 16.828 1 86.81 58 GLY B N 1
ATOM 1051 C CA . GLY B 1 58 ? -0.792 26.172 18.266 1 86.81 58 GLY B CA 1
ATOM 1052 C C . GLY B 1 58 ? -0.007 27.391 18.719 1 86.81 58 GLY B C 1
ATOM 1053 O O . GLY B 1 58 ? -0.47 28.156 19.578 1 86.81 58 GLY B O 1
ATOM 1054 N N . HIS B 1 59 ? 1.088 27.594 18.141 1 85.31 59 HIS B N 1
ATOM 1055 C CA . HIS B 1 59 ? 1.936 28.734 18.453 1 85.31 59 HIS B CA 1
ATOM 1056 C C . HIS B 1 59 ? 1.271 30.047 18.047 1 85.31 59 HIS B C 1
ATOM 1058 O O . HIS B 1 59 ? 1.29 31.031 18.812 1 85.31 59 HIS B O 1
ATOM 1064 N N . LEU B 1 60 ? 0.58 30.125 16.953 1 83.19 60 LEU B N 1
ATOM 1065 C CA . LEU B 1 60 ? -0.06 31.328 16.438 1 83.19 60 LEU B CA 1
ATOM 1066 C C . LEU B 1 60 ? -1.293 31.688 17.266 1 83.19 60 LEU B C 1
ATOM 1068 O O . LEU B 1 60 ? -1.558 32.844 17.531 1 83.19 60 LEU B O 1
ATOM 1072 N N . LYS B 1 61 ? -1.895 30.656 17.719 1 82.5 61 LYS B N 1
ATOM 1073 C CA . LYS B 1 61 ? -3.062 30.875 18.562 1 82.5 61 LYS B CA 1
ATOM 1074 C C . LYS B 1 61 ? -2.656 31.422 19.938 1 82.5 61 LYS B C 1
ATOM 1076 O O . LYS B 1 61 ? -3.32 32.312 20.484 1 82.5 61 LYS B O 1
ATOM 1081 N N . GLN B 1 62 ? -1.617 30.984 20.391 1 81.75 62 GLN B N 1
ATOM 1082 C CA . GLN B 1 62 ? -1.122 31.438 21.688 1 81.75 62 GLN B CA 1
ATOM 1083 C C . GLN B 1 62 ? -0.628 32.875 21.609 1 81.75 62 GLN B C 1
ATOM 1085 O O . GLN B 1 62 ? -0.873 33.688 22.516 1 81.75 62 GLN B O 1
ATOM 1090 N N . LYS B 1 63 ? -0.082 33.219 20.562 1 77.5 63 LYS B N 1
ATOM 1091 C CA . LYS B 1 63 ? 0.386 34.562 20.344 1 77.5 63 LYS B CA 1
ATOM 1092 C C . LYS B 1 63 ? -0.786 35.531 20.219 1 77.5 63 LYS B C 1
ATOM 1094 O O . LYS B 1 63 ? -0.746 36.656 20.75 1 77.5 63 LYS B O 1
ATOM 1099 N N . ASP B 1 64 ? -1.751 35.125 19.547 1 73.81 64 ASP B N 1
ATOM 1100 C CA . ASP B 1 64 ? -2.939 35.938 19.359 1 73.81 64 ASP B CA 1
ATOM 1101 C C . ASP B 1 64 ? -3.666 36.156 20.688 1 73.81 64 ASP B C 1
ATOM 1103 O O . ASP B 1 64 ? -4.109 37.281 20.984 1 73.81 64 ASP B O 1
ATOM 1107 N N . LEU B 1 65 ? -3.719 35.094 21.344 1 69.25 65 LEU B N 1
ATOM 1108 C CA . LEU B 1 65 ? -4.352 35.188 22.656 1 69.25 65 LEU B CA 1
ATOM 1109 C C . LEU B 1 65 ? -3.562 36.094 23.578 1 69.25 65 LEU B C 1
ATOM 1111 O O . LEU B 1 65 ? -4.148 36.875 24.328 1 69.25 65 LEU B O 1
ATOM 1115 N N . LEU B 1 66 ? -2.332 36.125 23.422 1 69.69 66 LEU B N 1
ATOM 1116 C CA . LEU B 1 66 ? -1.467 36.969 24.234 1 69.69 66 LEU B CA 1
ATOM 1117 C C . LEU B 1 66 ? -1.564 38.438 23.781 1 69.69 66 LEU B C 1
ATOM 1119 O O . LEU B 1 66 ? -1.567 39.344 24.594 1 69.69 66 LEU B O 1
ATOM 1123 N N . SER B 1 67 ? -1.732 38.656 22.594 1 73 67 SER B N 1
ATOM 1124 C CA . SER B 1 67 ? -1.875 40 22.062 1 73 67 SER B CA 1
ATOM 1125 C C . SER B 1 67 ? -3.207 40.625 22.484 1 73 67 SER B C 1
ATOM 1127 O O . SER B 1 67 ? -3.271 41.781 22.812 1 73 67 SER B O 1
ATOM 1129 N N . GLU B 1 68 ? -4.215 39.781 22.516 1 68.44 68 GLU B N 1
ATOM 1130 C CA . GLU B 1 68 ? -5.531 40.281 22.922 1 68.44 68 GLU B CA 1
ATOM 1131 C C . GLU B 1 68 ? -5.582 40.594 24.422 1 68.44 68 GLU B C 1
ATOM 1133 O O . GLU B 1 68 ? -6.211 41.562 24.844 1 68.44 68 GLU B O 1
ATOM 1138 N N . ALA B 1 69 ? -4.816 39.812 25.172 1 69.62 69 ALA B N 1
ATOM 1139 C CA . ALA B 1 69 ? -4.82 39.938 26.625 1 69.62 69 ALA B CA 1
ATOM 1140 C C . ALA B 1 69 ? -4.012 41.156 27.062 1 69.62 69 ALA B C 1
ATOM 1142 O O . ALA B 1 69 ? -4.234 41.719 28.141 1 69.62 69 ALA B O 1
ATOM 1143 N N . THR B 1 70 ? -3.127 41.625 26.156 1 68.44 70 THR B N 1
ATOM 1144 C CA . THR B 1 70 ? -2.27 42.781 26.5 1 68.44 70 THR B CA 1
ATOM 1145 C C . THR B 1 70 ? -2.758 44.062 25.844 1 68.44 70 THR B C 1
ATOM 1147 O O . THR B 1 70 ? -2.191 45.125 26.047 1 68.44 70 THR B O 1
ATOM 1150 N N . ALA B 1 71 ? -3.811 43.938 25.125 1 62.78 71 ALA B N 1
ATOM 1151 C CA . ALA B 1 71 ? -4.398 45.156 24.531 1 62.78 71 ALA B CA 1
ATOM 1152 C C . ALA B 1 71 ? -5.527 45.688 25.391 1 62.78 71 ALA B C 1
ATOM 1154 O O . ALA B 1 71 ? -6.148 44.938 26.156 1 62.78 71 ALA B O 1
#

InterPro domains:
  IPR001315 CARD domain [PS50209] (31-71)

Secondary structur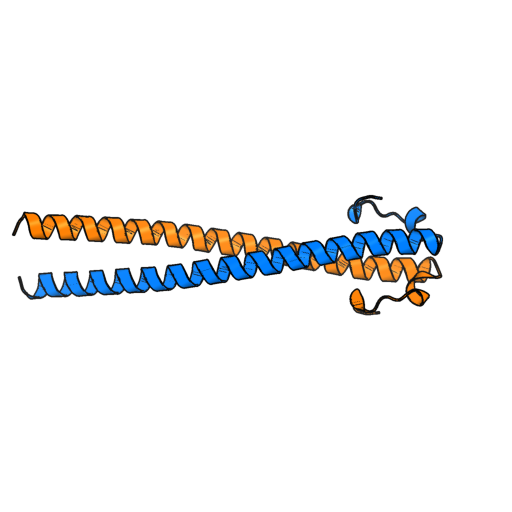e (DSSP, 8-state):
--SGGG--GGGGSSHHHHHHHHHHHHHHHHHHHHHHHHHHHHHHHHHHHHHHHHHHHHHHHHHHHHHHHH-/--SGGG--GGGGSSHHHHHHHHHHHHHHHHHHHHHHHHHHHHHHHHHHHHHHHHHHHHHHHHHHHHHHHT-

Sequence (142 aa):
PRYVGDIQMSHIYTPRRAKRALNIAKRTIQNQQKKIKALKQSQRRLVTRLKTMEGLIGHLKQKDLLSEATAPRYVGDIQMSHIYTPRRAKRALNIAKRTIQNQQKKIKALKQSQRRLVTRLKTMEGLIGHLKQKDLLSEATA

Radius of gyration: 26.45 Å; Cα contacts (8 Å, |Δi|>4): 120; chains: 2; bounding box: 17×81×46 Å